Protein AF-A0A9D6VBT2-F1 (afdb_monomer_lite)

Foldseek 3Di:
DPPCPVVVVVVNDDDDDDDDDDDAFDKDKDKDFAQDDFDKWFDDDPPWDFDCLAAHRPDDDPNPDDRIAGHGGIGIHITHRHDGDD

pLDDT: mean 89.97, std 9.9, range [46.44, 97.81]

Radius of gyration: 14.98 Å; chains: 1; bounding box: 40×28×36 Å

Secondary structure (DSSP, 8-state):
--TTHHHHHTTSSPPPPPP----TT-EEEEEEE---SS--B----TTSB--TTTSSSS--TT-SS--SB-TT-EEEEEEE-PPP--

Structure (mmCIF, N/CA/C/O backbone):
data_AF-A0A9D6VBT2-F1
#
_entry.id   AF-A0A9D6VBT2-F1
#
loop_
_atom_site.group_PDB
_atom_site.id
_atom_site.type_symbol
_atom_site.label_atom_id
_atom_site.label_alt_id
_atom_site.label_comp_id
_atom_site.label_asym_id
_atom_site.label_entity_id
_atom_site.label_seq_id
_atom_site.pdbx_PDB_ins_code
_atom_site.Cartn_x
_atom_site.Cartn_y
_atom_site.Cartn_z
_atom_site.occupancy
_atom_site.B_iso_or_equiv
_atom_site.auth_seq_id
_atom_site.auth_comp_id
_atom_site.auth_asym_id
_atom_site.auth_atom_id
_atom_site.pdbx_PDB_model_num
ATOM 1 N N . MET A 1 1 ? -16.799 12.411 -0.698 1.00 46.44 1 MET A N 1
ATOM 2 C CA . MET A 1 1 ? -17.500 11.448 0.183 1.00 46.44 1 MET A CA 1
ATOM 3 C C . MET A 1 1 ? -18.038 10.329 -0.700 1.00 46.44 1 MET A C 1
ATOM 5 O O . MET A 1 1 ? -18.824 10.627 -1.592 1.00 46.44 1 MET A O 1
ATOM 9 N N . ILE A 1 2 ? -17.574 9.085 -0.539 1.00 59.19 2 ILE A N 1
ATOM 10 C CA . ILE A 1 2 ? -18.125 7.949 -1.298 1.00 59.19 2 ILE A CA 1
ATOM 11 C C . ILE A 1 2 ? -19.554 7.732 -0.796 1.00 59.19 2 ILE A C 1
ATOM 13 O O . ILE A 1 2 ? -19.762 7.467 0.393 1.00 59.19 2 ILE A O 1
ATOM 17 N N . ARG A 1 3 ? -20.547 7.906 -1.675 1.00 64.44 3 ARG A N 1
ATOM 18 C CA . ARG A 1 3 ? -21.955 7.666 -1.334 1.00 64.44 3 ARG A CA 1
ATOM 19 C C . ARG A 1 3 ? -22.079 6.235 -0.797 1.00 64.44 3 ARG A C 1
ATOM 21 O O . ARG A 1 3 ? -21.715 5.294 -1.486 1.00 64.44 3 ARG A O 1
ATOM 28 N N . GLY A 1 4 ? -22.550 6.083 0.442 1.00 75.06 4 GLY A N 1
ATOM 29 C CA . GLY A 1 4 ? -22.756 4.773 1.071 1.00 75.06 4 GLY A CA 1
ATOM 30 C C . GLY A 1 4 ? -21.689 4.304 2.069 1.00 75.06 4 GLY A C 1
ATOM 31 O O . GLY A 1 4 ? -21.960 3.325 2.752 1.00 75.06 4 GLY A O 1
ATOM 32 N N . SER A 1 5 ? -20.553 4.997 2.253 1.00 76.62 5 SER A N 1
ATOM 33 C CA . SER A 1 5 ? -19.502 4.576 3.217 1.00 76.62 5 SER A CA 1
ATOM 34 C C . SER A 1 5 ? -20.042 4.337 4.642 1.00 76.62 5 SER A C 1
ATOM 36 O O . SER A 1 5 ? -19.753 3.309 5.251 1.00 76.62 5 SER A O 1
ATOM 38 N N . GLY A 1 6 ? -20.915 5.219 5.150 1.00 83.31 6 GLY A N 1
ATOM 39 C CA . GLY A 1 6 ? -21.547 5.038 6.467 1.00 83.31 6 GLY A CA 1
ATOM 40 C C . GLY A 1 6 ? -22.421 3.782 6.563 1.00 83.31 6 GLY A C 1
ATOM 41 O O . GLY A 1 6 ? -22.371 3.073 7.562 1.00 83.31 6 GLY A O 1
ATOM 42 N N . ARG A 1 7 ? -23.150 3.456 5.491 1.00 88.06 7 ARG A N 1
ATOM 43 C CA . ARG A 1 7 ? -24.007 2.262 5.411 1.00 88.06 7 ARG A CA 1
ATOM 44 C C . ARG A 1 7 ? -23.195 0.978 5.256 1.00 88.06 7 ARG A C 1
ATOM 46 O O . ARG A 1 7 ? -23.579 -0.047 5.802 1.00 88.06 7 ARG A O 1
ATOM 53 N N . VAL A 1 8 ? -22.054 1.041 4.563 1.00 86.00 8 VAL A N 1
ATOM 54 C CA . VAL A 1 8 ? -21.088 -0.070 4.511 1.00 86.00 8 VAL A CA 1
ATOM 55 C C . VAL A 1 8 ? -20.522 -0.335 5.906 1.00 86.00 8 VAL A C 1
ATOM 57 O O . VAL A 1 8 ? -20.521 -1.475 6.355 1.00 86.00 8 VAL A O 1
ATOM 60 N N . LYS A 1 9 ? -20.121 0.716 6.637 1.00 82.81 9 LYS A N 1
ATOM 61 C CA . LYS A 1 9 ? -19.634 0.600 8.024 1.00 82.81 9 LYS A CA 1
ATOM 62 C C . LYS A 1 9 ? -20.692 0.043 8.984 1.00 82.81 9 LYS A C 1
ATOM 64 O O . LYS A 1 9 ? -20.343 -0.726 9.871 1.00 82.81 9 LYS A O 1
ATOM 69 N N . ALA A 1 10 ? -21.963 0.398 8.792 1.00 88.25 10 ALA A N 1
ATOM 70 C CA . ALA A 1 10 ? -23.091 -0.123 9.568 1.00 88.25 10 ALA A CA 1
ATOM 71 C C . ALA A 1 10 ? -23.524 -1.552 9.165 1.00 88.25 10 ALA A C 1
ATOM 73 O O . ALA A 1 10 ? -24.402 -2.122 9.804 1.00 88.25 10 ALA A O 1
ATOM 74 N N . GLY A 1 11 ? -22.938 -2.136 8.110 1.00 86.94 11 GLY A N 1
ATOM 75 C CA . GLY A 1 11 ? -23.314 -3.458 7.590 1.00 86.94 11 GLY A CA 1
ATOM 76 C C . GLY A 1 11 ? -24.609 -3.479 6.765 1.00 86.94 11 GLY A C 1
ATOM 77 O O . GLY A 1 11 ? -25.034 -4.537 6.310 1.00 86.94 11 GLY A O 1
ATOM 78 N N . GLU A 1 12 ? -25.222 -2.321 6.525 1.00 93.12 12 GLU A N 1
ATOM 79 C CA . GLU A 1 12 ? -26.483 -2.155 5.787 1.00 93.12 12 GLU A CA 1
ATOM 80 C C . GLU A 1 12 ? -26.308 -2.189 4.262 1.00 93.12 12 GLU A C 1
ATOM 82 O O . GLU A 1 12 ? -27.281 -2.287 3.510 1.00 93.12 12 GLU A O 1
ATOM 87 N N . LEU A 1 13 ? -25.073 -2.032 3.786 1.00 89.06 13 LEU A N 1
ATOM 88 C CA . LEU A 1 13 ? -24.723 -2.070 2.373 1.00 89.06 13 LEU A CA 1
ATOM 89 C C . LEU A 1 13 ? -23.511 -2.976 2.182 1.00 89.06 13 LEU A C 1
ATOM 91 O O . LEU A 1 13 ? -22.438 -2.708 2.720 1.00 89.06 13 LEU A O 1
ATOM 95 N N . LYS A 1 14 ? -23.668 -4.031 1.380 1.00 88.94 14 LYS A N 1
ATOM 96 C CA . LYS A 1 14 ? -22.529 -4.853 0.967 1.00 88.94 14 LYS A CA 1
ATOM 97 C C . LYS A 1 14 ? -21.659 -4.052 -0.009 1.00 88.94 14 LYS A C 1
ATOM 99 O O . LYS A 1 14 ? -22.210 -3.496 -0.962 1.00 88.94 14 LYS A O 1
ATOM 104 N N . PRO A 1 15 ? -20.336 -3.969 0.204 1.00 86.06 15 PRO A N 1
ATOM 105 C CA . PRO A 1 15 ? -19.450 -3.322 -0.750 1.00 86.06 15 PRO A CA 1
ATOM 106 C C . PRO A 1 15 ? -19.425 -4.122 -2.056 1.00 86.06 15 PRO A C 1
ATOM 108 O O . PRO A 1 15 ? -19.257 -5.341 -2.043 1.00 86.06 15 PRO A O 1
ATOM 111 N N . SER A 1 16 ? -19.590 -3.431 -3.181 1.00 85.81 16 SER A N 1
ATOM 112 C CA . SER A 1 16 ? -19.345 -4.010 -4.502 1.00 85.81 16 SER A CA 1
ATOM 113 C C . SER A 1 16 ? -17.846 -3.959 -4.814 1.00 85.81 16 SER A C 1
ATOM 115 O O . SER A 1 16 ? -17.204 -2.967 -4.455 1.00 85.81 16 SER A O 1
ATOM 117 N N . PRO A 1 17 ? -17.278 -4.972 -5.491 1.00 88.25 17 PRO A N 1
ATOM 118 C CA . PRO A 1 17 ? -15.882 -4.937 -5.910 1.00 88.25 17 PRO A CA 1
ATOM 119 C C . PRO A 1 17 ? -15.572 -3.714 -6.777 1.00 88.25 17 PRO A C 1
ATOM 121 O O . PRO A 1 17 ? -16.346 -3.356 -7.667 1.00 88.25 17 PRO A O 1
ATOM 124 N N . LEU A 1 18 ? -14.413 -3.101 -6.543 1.00 88.31 18 LEU A N 1
ATOM 125 C CA . LEU A 1 18 ? -13.833 -2.129 -7.462 1.00 88.31 18 LEU A CA 1
ATOM 126 C C . LEU A 1 18 ? -13.010 -2.889 -8.503 1.00 88.31 18 LEU A C 1
ATOM 128 O O . LEU A 1 18 ? -12.078 -3.600 -8.144 1.00 88.31 18 LEU A O 1
ATOM 132 N N . THR A 1 19 ? -13.347 -2.731 -9.781 1.00 91.31 19 THR A N 1
ATOM 133 C CA . THR A 1 19 ? -12.542 -3.268 -10.887 1.00 91.31 19 THR A CA 1
ATOM 134 C C . THR A 1 19 ? -11.713 -2.141 -11.491 1.00 91.31 19 THR A C 1
ATOM 136 O O . THR A 1 19 ? -12.265 -1.104 -11.857 1.00 91.31 19 THR A O 1
ATOM 139 N N . LEU A 1 20 ? -10.398 -2.340 -11.586 1.00 90.88 20 LEU A N 1
ATOM 140 C CA . LEU A 1 20 ? -9.466 -1.423 -12.240 1.00 90.88 20 LEU A CA 1
ATOM 141 C C . LEU A 1 20 ? -8.894 -2.116 -13.478 1.00 90.88 20 LEU A C 1
ATOM 143 O O . LEU A 1 20 ? -8.357 -3.214 -13.371 1.00 90.88 20 LEU A O 1
ATOM 147 N N . HIS A 1 21 ? -9.014 -1.486 -14.646 1.00 93.44 21 HIS A N 1
ATOM 148 C CA . HIS A 1 21 ? -8.352 -1.944 -15.868 1.00 93.44 21 HIS A CA 1
ATOM 149 C C . HIS A 1 21 ? -7.054 -1.160 -16.049 1.00 93.44 21 HIS A C 1
ATOM 151 O O . HIS A 1 21 ? -7.071 0.071 -16.034 1.00 93.44 21 HIS A O 1
ATOM 157 N N . VAL A 1 22 ? -5.946 -1.878 -16.206 1.00 93.69 22 VAL A N 1
ATOM 158 C CA . VAL A 1 22 ? -4.589 -1.331 -16.318 1.00 93.69 22 VAL A CA 1
ATOM 159 C C . VAL A 1 22 ? -3.924 -2.000 -17.517 1.00 93.69 22 VAL A C 1
ATOM 161 O O . VAL A 1 22 ? -4.047 -3.217 -17.675 1.00 93.69 22 VAL A O 1
ATOM 164 N N . ASN A 1 23 ? -3.266 -1.232 -18.384 1.00 95.12 23 ASN A N 1
ATOM 165 C CA . ASN A 1 23 ? -2.596 -1.794 -19.554 1.00 95.12 23 ASN A CA 1
ATOM 166 C C . ASN A 1 23 ? -1.193 -2.281 -19.192 1.00 95.12 23 ASN A C 1
ATOM 168 O O . ASN A 1 23 ? -0.550 -1.768 -18.277 1.00 95.12 23 ASN A O 1
ATOM 172 N N . VAL A 1 24 ? -0.681 -3.240 -19.965 1.00 94.38 24 VAL A N 1
ATOM 173 C CA . VAL A 1 24 ? 0.739 -3.606 -19.904 1.00 94.38 24 VAL A CA 1
ATOM 174 C C . VAL A 1 24 ? 1.590 -2.368 -20.194 1.00 94.38 24 VAL A C 1
ATOM 176 O O . VAL A 1 24 ? 1.352 -1.657 -21.168 1.00 94.38 24 VAL A O 1
ATOM 179 N N . GLY A 1 25 ? 2.590 -2.130 -19.350 1.00 94.06 25 GLY A N 1
ATOM 180 C CA . GLY A 1 25 ? 3.463 -0.961 -19.396 1.00 94.06 25 GLY A CA 1
ATOM 181 C C . GLY A 1 25 ? 3.016 0.200 -18.504 1.00 94.06 25 GLY A C 1
ATOM 182 O O . GLY A 1 25 ? 3.795 1.138 -18.326 1.00 94.06 25 GLY A O 1
ATOM 183 N N . ASP A 1 26 ? 1.821 0.144 -17.909 1.00 95.94 26 ASP A N 1
ATOM 184 C CA . ASP A 1 26 ? 1.333 1.207 -17.032 1.00 95.94 26 ASP A CA 1
ATOM 185 C C . ASP A 1 26 ? 1.980 1.162 -15.638 1.00 95.94 26 ASP A C 1
ATOM 187 O O . ASP A 1 26 ? 2.249 0.106 -15.054 1.00 95.94 26 ASP A O 1
ATOM 191 N N . CYS A 1 27 ? 2.166 2.355 -15.072 1.00 95.19 27 CYS A N 1
ATOM 192 C CA . CYS A 1 27 ? 2.521 2.561 -13.673 1.00 95.19 27 CYS A CA 1
ATOM 193 C C . CYS A 1 27 ? 1.266 2.960 -12.888 1.00 95.19 27 CYS A C 1
ATOM 195 O O . CYS A 1 27 ? 0.725 4.054 -13.068 1.00 95.19 27 CYS A O 1
ATOM 197 N N . LEU A 1 28 ? 0.811 2.080 -12.002 1.00 95.62 28 LEU A N 1
ATOM 198 C CA . LEU A 1 28 ? -0.345 2.304 -11.149 1.00 95.62 28 LEU A CA 1
ATOM 199 C C . LEU A 1 28 ? 0.099 2.916 -9.817 1.00 95.62 28 LEU A C 1
ATOM 201 O O . LEU A 1 28 ? 0.863 2.308 -9.071 1.00 95.62 28 LEU A O 1
ATOM 205 N N . LYS A 1 29 ? -0.424 4.102 -9.491 1.00 97.31 29 LYS A N 1
ATOM 206 C CA . LYS A 1 29 ? -0.227 4.755 -8.188 1.00 97.31 29 LYS A CA 1
ATOM 207 C C . LYS A 1 29 ? -1.546 4.811 -7.428 1.00 97.31 29 LYS A C 1
ATOM 209 O O . LYS A 1 29 ? -2.455 5.544 -7.813 1.00 97.31 29 LYS A O 1
ATOM 214 N N . ILE A 1 30 ? -1.641 4.058 -6.338 1.00 96.31 30 ILE A N 1
ATOM 215 C CA . ILE A 1 30 ? -2.832 3.987 -5.488 1.00 96.31 30 ILE A CA 1
ATOM 216 C C . ILE A 1 30 ? -2.611 4.838 -4.247 1.00 96.31 30 ILE A C 1
ATOM 218 O O . ILE A 1 30 ? -1.844 4.453 -3.372 1.00 96.31 30 ILE A O 1
ATOM 222 N N . ASN A 1 31 ? -3.310 5.967 -4.139 1.00 97.19 31 ASN A N 1
ATOM 223 C CA . ASN A 1 31 ? -3.403 6.700 -2.880 1.00 97.19 31 ASN A CA 1
ATOM 224 C C . ASN A 1 31 ? -4.552 6.123 -2.046 1.00 97.19 31 ASN A C 1
ATOM 226 O O . ASN A 1 31 ? -5.725 6.345 -2.356 1.00 97.19 31 ASN A O 1
ATOM 230 N N . LEU A 1 32 ? -4.214 5.358 -1.010 1.00 96.38 32 LEU A N 1
ATOM 231 C CA . LEU A 1 32 ? -5.191 4.744 -0.121 1.00 96.38 32 LEU A CA 1
ATOM 232 C C . LEU A 1 32 ? -5.268 5.523 1.190 1.00 96.38 32 LEU A C 1
ATOM 234 O O . LEU A 1 32 ? -4.255 5.723 1.857 1.00 96.38 32 LEU A O 1
ATOM 238 N N . LYS A 1 33 ? -6.488 5.892 1.592 1.00 96.50 33 LYS A N 1
ATOM 239 C CA . LYS A 1 33 ? -6.801 6.416 2.925 1.00 96.50 33 LYS A CA 1
ATOM 240 C C . LYS A 1 33 ? -7.487 5.343 3.764 1.00 96.50 33 LYS A C 1
ATOM 242 O O . LYS A 1 33 ? -8.529 4.823 3.367 1.00 96.50 33 LYS A O 1
ATOM 247 N N . ASN A 1 34 ? -6.954 5.061 4.950 1.00 96.06 34 ASN A N 1
ATOM 248 C CA . ASN A 1 34 ? -7.588 4.142 5.890 1.00 96.06 34 ASN A CA 1
ATOM 249 C C . ASN A 1 34 ? -8.684 4.867 6.693 1.00 96.06 34 ASN A C 1
ATOM 251 O O . ASN A 1 34 ? -8.392 5.673 7.574 1.00 96.06 34 ASN A O 1
ATOM 255 N N . GLU A 1 35 ? -9.956 4.569 6.416 1.00 92.62 35 GLU A N 1
ATOM 256 C CA . GLU A 1 35 ? -11.100 5.106 7.174 1.00 92.62 35 GLU A CA 1
ATOM 257 C C . GLU A 1 35 ? -11.625 4.169 8.284 1.00 92.62 35 GLU A C 1
ATOM 259 O O . GLU A 1 35 ? -12.735 4.384 8.795 1.00 92.62 35 GLU A O 1
ATOM 264 N N . MET A 1 36 ? -10.884 3.117 8.642 1.00 90.06 36 MET A N 1
ATOM 265 C CA . MET A 1 36 ? 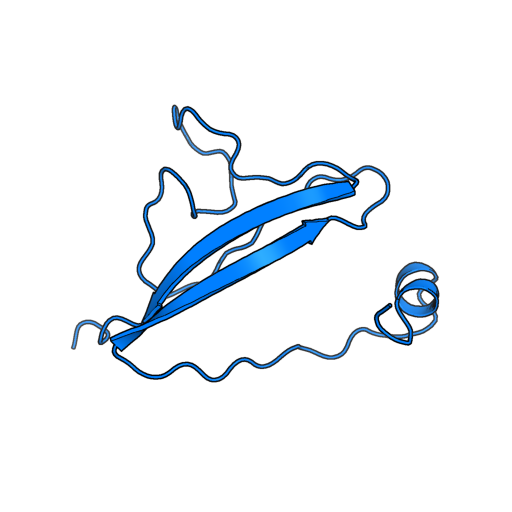-11.218 2.247 9.773 1.00 90.06 36 MET A CA 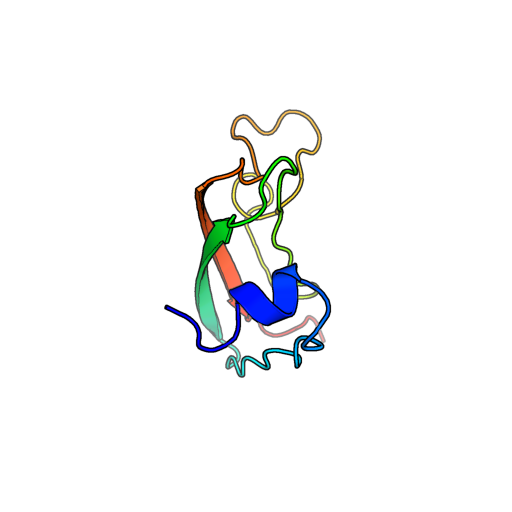1
ATOM 266 C C . MET A 1 36 ? -10.972 2.958 11.105 1.00 90.06 36 MET A C 1
ATOM 268 O O . MET A 1 36 ? -10.113 3.827 11.216 1.00 90.06 36 MET A O 1
ATOM 272 N N . ALA A 1 37 ? -11.724 2.570 12.138 1.00 91.31 37 ALA A N 1
ATOM 273 C CA . ALA A 1 37 ? -11.672 3.242 13.436 1.00 91.31 37 ALA A CA 1
ATOM 274 C C . ALA A 1 37 ? -10.427 2.893 14.271 1.00 91.31 37 ALA A C 1
ATOM 276 O O . ALA A 1 37 ? -9.975 3.720 15.056 1.00 91.31 37 ALA A O 1
ATOM 277 N N . LYS A 1 38 ? -9.915 1.658 14.160 1.00 94.12 38 LYS A N 1
ATOM 278 C CA . LYS A 1 38 ? -8.850 1.142 15.045 1.00 94.12 38 LYS A CA 1
ATOM 279 C C . LYS A 1 38 ? -7.808 0.267 14.348 1.00 94.12 38 LYS A C 1
ATOM 281 O O . LYS A 1 38 ? -6.670 0.225 14.791 1.00 94.12 38 LYS A O 1
ATOM 286 N N . ALA A 1 39 ? -8.193 -0.444 13.290 1.00 95.00 39 ALA A N 1
ATOM 287 C CA . ALA A 1 39 ? -7.309 -1.382 12.611 1.00 95.00 39 ALA A CA 1
ATOM 288 C C . ALA A 1 39 ? -6.350 -0.673 11.642 1.00 95.00 39 ALA A C 1
ATOM 290 O O . ALA A 1 39 ? -6.690 0.361 11.057 1.00 95.00 39 ALA A O 1
ATOM 291 N N . GLN A 1 40 ? -5.174 -1.267 11.446 1.00 96.38 40 GLN A N 1
ATOM 292 C CA . GLN A 1 40 ? -4.294 -0.928 10.332 1.00 96.38 40 GLN A CA 1
ATOM 293 C C . GLN A 1 40 ? -4.809 -1.551 9.031 1.00 96.38 40 GLN A C 1
ATOM 295 O O . G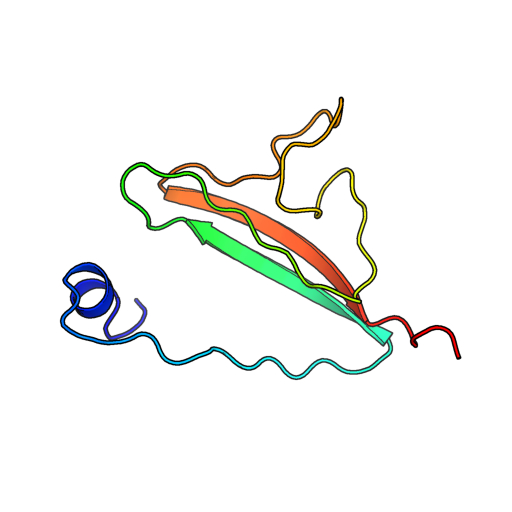LN A 1 40 ? -5.465 -2.593 9.051 1.00 96.38 40 GLN A O 1
ATOM 300 N N . ALA A 1 41 ? -4.509 -0.904 7.907 1.00 96.44 41 ALA A N 1
ATOM 301 C CA . ALA A 1 41 ? -4.787 -1.409 6.567 1.00 96.44 41 ALA A CA 1
ATOM 302 C C . ALA A 1 41 ? -3.491 -1.580 5.773 1.00 96.44 41 ALA A C 1
ATOM 304 O O . ALA A 1 41 ? -2.560 -0.798 5.936 1.00 96.44 41 ALA A O 1
ATOM 305 N N . GLY A 1 42 ? -3.473 -2.552 4.871 1.00 96.38 42 GLY A N 1
ATOM 306 C CA . GLY A 1 42 ? -2.478 -2.680 3.812 1.00 96.38 42 GLY A CA 1
ATOM 307 C C . GLY A 1 42 ? -3.169 -2.749 2.455 1.00 96.38 42 GLY A C 1
ATOM 308 O O . GLY A 1 42 ? -4.380 -2.979 2.384 1.00 96.38 42 GLY A O 1
ATOM 309 N N . PHE A 1 43 ? -2.409 -2.560 1.383 1.00 95.94 43 PHE A N 1
ATOM 310 C CA . PHE A 1 43 ? -2.870 -2.801 0.021 1.00 95.94 43 PHE A CA 1
ATOM 311 C C . PHE A 1 43 ? -1.816 -3.618 -0.714 1.00 95.94 43 PHE A C 1
ATOM 313 O O . PHE A 1 43 ? -0.631 -3.309 -0.626 1.00 95.94 43 PHE A O 1
ATOM 320 N N . HIS A 1 44 ? -2.257 -4.665 -1.400 1.00 95.31 44 HIS A N 1
ATOM 321 C CA . HIS A 1 44 ? -1.402 -5.548 -2.173 1.00 95.31 44 HIS A CA 1
ATOM 322 C C . HIS A 1 44 ? -2.101 -5.888 -3.484 1.00 95.31 44 HIS A C 1
ATOM 324 O O . HIS A 1 44 ? -3.324 -6.046 -3.509 1.00 95.31 44 HIS A O 1
ATOM 330 N N . VAL A 1 45 ? -1.319 -6.001 -4.553 1.00 92.81 45 VAL A N 1
ATOM 331 C CA . VAL A 1 45 ? -1.784 -6.493 -5.845 1.00 92.81 45 VAL A CA 1
ATOM 332 C C . VAL A 1 45 ? -0.874 -7.639 -6.242 1.00 92.81 45 VAL A C 1
ATOM 334 O O . VAL A 1 45 ? 0.327 -7.440 -6.426 1.00 92.81 45 VAL A O 1
ATOM 337 N N . ASP A 1 46 ? -1.461 -8.825 -6.360 1.00 89.50 46 ASP A N 1
ATOM 338 C CA . ASP A 1 46 ? -0.753 -9.992 -6.868 1.00 89.50 46 ASP A CA 1
ATOM 339 C C . ASP A 1 46 ? -0.351 -9.775 -8.335 1.00 89.50 46 ASP A C 1
ATOM 341 O O . ASP A 1 46 ? -0.977 -9.002 -9.058 1.00 89.50 46 ASP A O 1
ATOM 345 N N . THR A 1 47 ? 0.711 -10.461 -8.760 1.00 87.94 47 THR A N 1
ATOM 346 C CA . THR A 1 47 ? 1.222 -10.519 -10.147 1.00 87.94 47 THR A CA 1
ATOM 347 C C . THR A 1 47 ? 1.688 -9.202 -10.787 1.00 87.94 47 THR A C 1
ATOM 349 O O . THR A 1 47 ? 2.208 -9.223 -11.901 1.00 87.94 47 THR A O 1
ATOM 352 N N . MET A 1 48 ? 1.628 -8.070 -10.080 1.00 92.69 48 MET A N 1
ATOM 353 C CA . MET A 1 48 ? 2.279 -6.824 -10.500 1.00 92.69 48 MET A CA 1
ATOM 354 C C . MET A 1 48 ? 3.680 -6.680 -9.898 1.00 92.69 48 MET A C 1
ATOM 356 O O . MET A 1 48 ? 3.969 -7.174 -8.809 1.00 92.69 48 MET A O 1
ATOM 360 N N . VAL A 1 49 ? 4.559 -5.954 -10.590 1.00 95.25 49 VAL A N 1
ATOM 361 C CA . VAL A 1 49 ? 5.896 -5.624 -10.074 1.00 95.25 49 VAL A CA 1
ATOM 362 C C . VAL A 1 49 ? 5.793 -4.437 -9.113 1.00 95.25 49 VAL A C 1
ATOM 364 O O . VAL A 1 49 ? 5.106 -3.461 -9.409 1.00 95.25 49 VAL A O 1
ATOM 367 N N . PHE A 1 50 ? 6.488 -4.492 -7.979 1.00 94.50 50 PHE A N 1
ATOM 368 C CA . PHE A 1 50 ? 6.564 -3.414 -6.985 1.00 94.50 50 PHE A CA 1
ATOM 369 C C . PHE A 1 50 ? 7.915 -3.450 -6.252 1.00 94.50 50 PHE A C 1
ATOM 371 O O . PHE A 1 50 ? 8.595 -4.478 -6.269 1.00 94.50 50 PHE A O 1
ATOM 378 N N . ASP A 1 51 ? 8.310 -2.350 -5.598 1.00 93.50 51 ASP A N 1
ATOM 379 C CA . ASP A 1 51 ? 9.438 -2.375 -4.658 1.00 93.50 51 ASP A CA 1
ATOM 380 C C . ASP A 1 51 ? 8.944 -2.913 -3.302 1.00 93.50 51 ASP A C 1
ATOM 382 O O . ASP A 1 51 ? 8.082 -2.297 -2.662 1.00 93.50 51 ASP A O 1
ATOM 386 N N . PRO A 1 52 ? 9.453 -4.065 -2.824 1.00 91.88 52 PRO A N 1
ATOM 387 C CA . PRO A 1 52 ? 9.009 -4.637 -1.560 1.00 91.88 52 PRO A CA 1
ATOM 388 C C . PRO A 1 52 ? 9.353 -3.773 -0.342 1.00 91.88 52 PRO A C 1
ATOM 390 O O . PRO A 1 52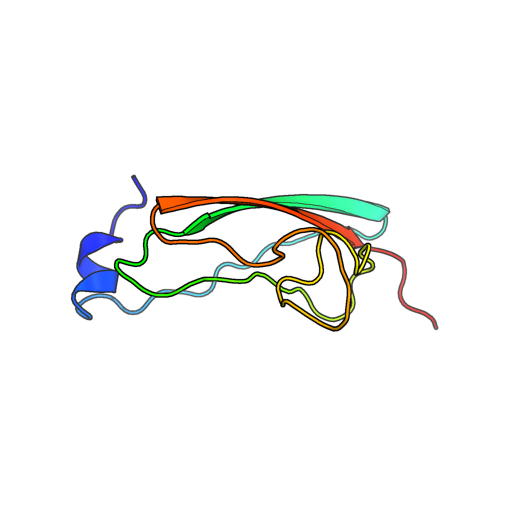 ? 8.786 -4.011 0.724 1.00 91.88 52 PRO A O 1
ATOM 393 N N . LYS A 1 53 ? 10.260 -2.794 -0.460 1.00 91.62 53 LYS A N 1
ATOM 394 C CA . LYS A 1 53 ? 10.611 -1.868 0.626 1.00 91.62 53 LYS A CA 1
ATOM 395 C C . LYS A 1 53 ? 9.563 -0.784 0.850 1.00 91.62 53 LYS A C 1
ATOM 397 O O . LYS A 1 53 ? 9.525 -0.239 1.952 1.00 91.62 53 LYS A O 1
ATOM 402 N N . ASP A 1 54 ? 8.738 -0.463 -0.148 1.00 92.06 54 ASP A N 1
ATOM 403 C CA . ASP A 1 54 ? 7.790 0.658 -0.062 1.00 92.06 54 ASP A CA 1
ATOM 404 C C . ASP A 1 54 ? 6.322 0.314 -0.371 1.00 92.06 54 ASP A C 1
ATOM 406 O O . ASP A 1 54 ? 5.427 0.971 0.179 1.00 92.06 54 ASP A O 1
ATOM 410 N N . SER A 1 55 ? 6.066 -0.718 -1.186 1.00 95.25 55 SER A N 1
ATOM 411 C C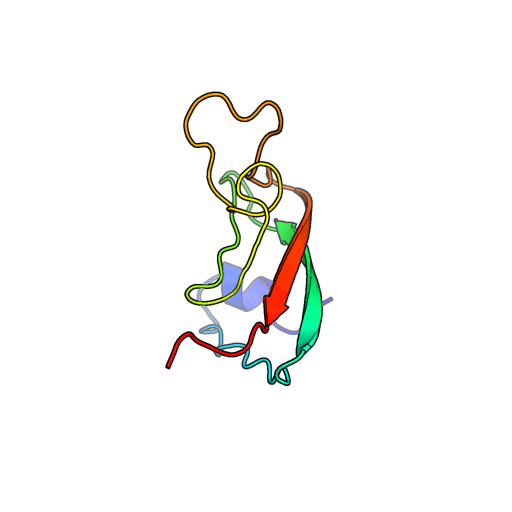A . SER A 1 55 ? 4.745 -0.980 -1.767 1.00 95.25 55 SER A CA 1
ATOM 412 C C . SER A 1 55 ? 4.233 -2.405 -1.546 1.00 95.25 55 SER A C 1
ATOM 414 O O . SER A 1 55 ? 3.264 -2.818 -2.186 1.00 95.25 55 SER A O 1
ATOM 416 N N . PHE A 1 56 ? 4.825 -3.164 -0.615 1.00 94.62 56 PHE A N 1
ATOM 417 C CA . PHE A 1 56 ? 4.362 -4.533 -0.357 1.00 94.62 56 PHE A CA 1
ATOM 418 C C . PHE A 1 56 ? 3.008 -4.572 0.371 1.00 94.62 56 PHE A C 1
ATOM 420 O O . PHE A 1 56 ? 2.222 -5.497 0.177 1.00 94.62 56 PHE A O 1
ATOM 427 N N . GLY A 1 57 ? 2.724 -3.560 1.199 1.00 95.25 57 GLY A N 1
ATOM 428 C CA . GLY A 1 57 ? 1.470 -3.462 1.956 1.00 95.25 57 GLY A CA 1
ATOM 429 C C . GLY A 1 57 ? 1.448 -4.237 3.272 1.00 95.25 57 GLY A C 1
ATOM 430 O O . GLY A 1 57 ? 0.440 -4.209 3.974 1.00 95.25 57 GLY A O 1
ATOM 431 N N . VAL A 1 58 ? 2.550 -4.896 3.628 1.00 94.38 58 VAL A N 1
ATOM 432 C CA . VAL A 1 58 ? 2.726 -5.637 4.880 1.00 94.38 58 VAL A CA 1
ATOM 433 C C . VAL A 1 58 ? 4.123 -5.399 5.449 1.00 94.38 58 VAL A C 1
ATOM 435 O O . VAL A 1 58 ? 5.094 -5.276 4.704 1.00 94.38 58 VAL A O 1
ATOM 438 N N . ASN A 1 59 ? 4.234 -5.347 6.776 1.00 93.00 59 ASN A N 1
ATOM 439 C CA . ASN A 1 59 ? 5.522 -5.197 7.450 1.00 93.00 59 ASN A CA 1
ATOM 440 C C . ASN A 1 59 ? 6.234 -6.551 7.504 1.00 93.00 59 ASN A C 1
ATOM 442 O O . ASN A 1 59 ? 5.826 -7.441 8.249 1.00 93.00 59 ASN A O 1
ATOM 446 N N . VAL A 1 60 ? 7.285 -6.709 6.697 1.00 87.81 60 VAL A N 1
ATOM 447 C CA . VAL A 1 60 ? 8.067 -7.948 6.589 1.00 87.81 60 VAL A CA 1
ATOM 448 C C . VAL A 1 60 ? 9.552 -7.638 6.764 1.00 87.81 60 VAL A C 1
ATOM 450 O O . VAL A 1 60 ? 10.093 -6.737 6.125 1.00 87.81 60 VAL A O 1
ATOM 453 N N . GLY A 1 61 ? 10.221 -8.417 7.617 1.00 86.94 61 GLY A N 1
ATOM 454 C CA . GLY A 1 61 ? 11.664 -8.323 7.833 1.00 86.94 61 GLY A CA 1
ATOM 455 C C . GLY A 1 61 ? 12.103 -6.977 8.417 1.00 86.94 61 GLY A C 1
ATOM 456 O O . GLY A 1 61 ? 11.510 -6.488 9.374 1.00 86.94 61 GLY A O 1
ATOM 457 N N . THR A 1 62 ? 13.171 -6.407 7.854 1.00 87.19 62 THR A N 1
ATOM 458 C CA . THR A 1 62 ? 13.809 -5.163 8.323 1.00 87.19 62 THR A CA 1
ATOM 459 C C . THR A 1 62 ? 13.569 -3.983 7.381 1.00 87.19 62 THR A C 1
ATOM 461 O O . THR A 1 62 ? 14.421 -3.099 7.273 1.00 87.19 62 THR A O 1
ATOM 464 N N . ASN A 1 63 ? 12.454 -3.979 6.644 1.00 87.50 63 ASN A N 1
ATOM 465 C CA . ASN A 1 63 ? 12.086 -2.817 5.840 1.00 87.50 63 ASN A CA 1
ATOM 466 C C . ASN A 1 63 ? 11.917 -1.597 6.763 1.00 87.50 63 ASN A C 1
ATOM 468 O O . ASN A 1 63 ? 11.220 -1.705 7.773 1.00 87.50 63 ASN A O 1
ATOM 472 N N . PRO A 1 64 ? 12.580 -0.465 6.463 1.00 81.56 64 PRO A N 1
ATOM 473 C CA . PRO A 1 64 ? 12.687 0.650 7.403 1.00 81.56 64 PRO A CA 1
ATOM 474 C C . PRO A 1 64 ? 11.364 1.398 7.604 1.00 81.56 64 PRO A C 1
ATOM 476 O O . PRO A 1 64 ? 11.126 1.927 8.687 1.00 81.56 64 PRO A O 1
ATOM 479 N N . ASP A 1 65 ? 10.508 1.418 6.580 1.00 88.31 65 ASP A N 1
ATOM 480 C CA . ASP A 1 65 ? 9.257 2.169 6.584 1.00 88.31 65 ASP A CA 1
ATOM 481 C C . ASP A 1 65 ? 8.051 1.268 6.864 1.00 88.31 65 ASP A C 1
ATOM 483 O O . ASP A 1 65 ? 7.934 0.177 6.295 1.00 88.31 65 ASP A O 1
ATOM 487 N N . ASP A 1 66 ? 7.094 1.771 7.656 1.00 91.94 66 ASP A N 1
ATOM 488 C CA . ASP A 1 66 ? 5.797 1.115 7.849 1.00 91.94 66 ASP A CA 1
ATOM 489 C C . ASP A 1 66 ? 5.063 1.002 6.499 1.00 91.94 66 ASP A C 1
ATOM 491 O O . ASP A 1 66 ? 4.807 1.980 5.781 1.00 91.94 66 ASP A O 1
ATOM 495 N N . GLN A 1 67 ? 4.765 -0.232 6.115 1.00 94.12 67 GLN A N 1
ATOM 496 C CA . GLN A 1 67 ? 4.081 -0.592 4.876 1.00 94.12 67 GLN A CA 1
ATOM 497 C C . GLN A 1 67 ? 2.559 -0.550 5.028 1.00 94.12 67 GLN A C 1
ATOM 499 O O . GLN A 1 67 ? 1.832 -0.592 4.028 1.00 94.12 67 GLN A O 1
ATOM 504 N N . THR A 1 68 ? 2.076 -0.455 6.265 1.00 96.00 68 THR A N 1
ATOM 505 C CA . THR A 1 68 ? 0.659 -0.373 6.604 1.00 96.00 68 THR A CA 1
ATOM 506 C C . THR A 1 68 ? 0.225 1.072 6.853 1.00 96.00 68 THR A C 1
ATOM 508 O O . THR A 1 68 ? 1.027 2.002 6.922 1.00 96.00 68 THR A O 1
ATOM 511 N N . ILE A 1 69 ? -1.086 1.278 6.953 1.00 97.75 69 ILE A N 1
ATOM 512 C CA . ILE A 1 69 ? -1.717 2.580 7.131 1.00 97.75 69 ILE A CA 1
ATOM 513 C C . ILE A 1 69 ? -2.522 2.549 8.425 1.00 97.75 69 ILE A C 1
ATOM 515 O O . ILE A 1 69 ? -3.513 1.822 8.535 1.00 97.75 69 ILE A O 1
ATOM 519 N N . GLY A 1 70 ? -2.134 3.370 9.399 1.00 97.69 70 GLY A N 1
ATOM 520 C CA . GLY A 1 70 ? -2.908 3.571 10.626 1.00 97.69 70 GLY A CA 1
ATOM 521 C C . GLY A 1 70 ? -4.275 4.240 10.386 1.00 97.69 70 GLY A C 1
ATOM 522 O O . GLY A 1 70 ? -4.492 4.846 9.334 1.00 97.69 70 GLY A O 1
ATOM 523 N N . PRO A 1 71 ? -5.212 4.171 11.351 1.00 96.94 71 PRO A N 1
ATOM 524 C CA . PRO A 1 71 ? -6.505 4.854 11.269 1.00 96.94 71 PRO A CA 1
ATOM 525 C C . PRO A 1 71 ? -6.387 6.337 10.881 1.00 96.94 71 PRO A C 1
ATOM 527 O O . PRO A 1 71 ? -5.643 7.101 11.495 1.00 96.94 71 PRO A O 1
ATOM 530 N N . GLY A 1 72 ? -7.124 6.753 9.849 1.00 97.00 72 GLY A N 1
ATOM 531 C CA . GLY A 1 72 ? -7.160 8.130 9.347 1.00 97.00 72 GLY A CA 1
ATOM 532 C C . GLY A 1 72 ? -5.973 8.548 8.471 1.00 97.00 72 GLY A C 1
ATOM 533 O O . GLY A 1 72 ? -6.055 9.601 7.835 1.00 97.00 72 GLY A 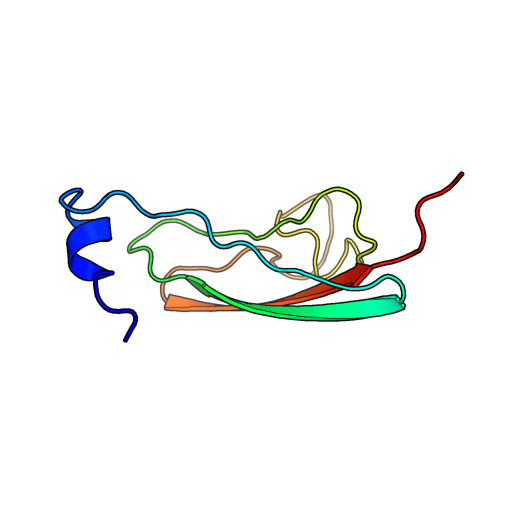O 1
ATOM 534 N N . GLN A 1 73 ? -4.910 7.742 8.403 1.00 97.81 73 GLN A N 1
ATOM 535 C CA . GLN A 1 73 ? -3.711 8.031 7.616 1.00 97.81 73 GLN A CA 1
ATOM 536 C C . GLN A 1 73 ? -3.889 7.654 6.140 1.00 97.81 73 GLN A C 1
ATOM 538 O O . GLN A 1 73 ? -4.895 7.060 5.733 1.00 97.81 73 GLN A O 1
ATOM 543 N N . SER A 1 74 ? -2.920 8.034 5.309 1.00 97.38 74 SER A N 1
ATOM 544 C CA . SER A 1 74 ? -2.882 7.684 3.888 1.00 97.38 74 SER A CA 1
ATOM 545 C C . SER A 1 74 ? -1.473 7.305 3.451 1.00 97.38 74 SER A C 1
ATOM 547 O O . SER A 1 74 ? -0.501 7.844 3.974 1.00 97.38 74 SER A O 1
ATOM 549 N N . LYS A 1 75 ? -1.369 6.404 2.474 1.00 96.75 75 LYS A N 1
ATOM 550 C CA . LYS A 1 75 ? -0.108 6.017 1.826 1.00 96.75 75 LYS A CA 1
ATOM 551 C C . LYS A 1 75 ? -0.346 5.839 0.332 1.00 96.75 75 LYS A C 1
ATOM 553 O O . LYS A 1 75 ? -1.452 5.499 -0.091 1.00 96.75 75 LYS A O 1
ATOM 558 N N . THR A 1 76 ? 0.693 6.091 -0.455 1.00 97.62 76 THR A N 1
ATOM 559 C CA . THR A 1 76 ? 0.694 5.788 -1.885 1.00 97.62 76 THR A CA 1
ATOM 560 C C . THR A 1 76 ? 1.458 4.492 -2.121 1.00 97.62 76 THR A C 1
ATOM 562 O O . THR A 1 76 ? 2.622 4.407 -1.743 1.00 97.62 76 THR A O 1
ATOM 565 N N . TYR A 1 77 ? 0.812 3.520 -2.759 1.00 97.31 77 TYR A N 1
ATOM 566 C CA . TYR A 1 77 ? 1.435 2.292 -3.253 1.00 97.31 77 TYR A CA 1
ATOM 567 C C . TYR A 1 77 ? 1.695 2.418 -4.751 1.00 97.31 77 TYR A C 1
ATOM 569 O O . TYR A 1 77 ? 0.851 2.963 -5.473 1.00 97.31 77 TYR A O 1
ATOM 577 N N . THR A 1 78 ? 2.838 1.919 -5.217 1.00 97.38 78 THR A N 1
ATOM 578 C CA . THR A 1 78 ? 3.209 1.947 -6.635 1.00 97.38 78 THR A CA 1
ATOM 579 C C . THR A 1 78 ? 3.382 0.532 -7.168 1.00 97.38 78 THR A C 1
ATOM 581 O O . THR A 1 78 ? 4.158 -0.252 -6.629 1.00 97.38 78 THR A O 1
ATOM 584 N N . TYR A 1 79 ? 2.684 0.236 -8.261 1.00 96.81 79 TYR A N 1
ATOM 585 C CA . TYR A 1 79 ? 2.768 -1.030 -8.978 1.00 96.81 79 TYR A CA 1
ATOM 586 C C . TYR A 1 79 ? 3.068 -0.778 -10.452 1.00 96.81 79 TYR A C 1
ATOM 588 O O . TYR A 1 79 ? 2.665 0.238 -11.022 1.00 96.81 79 TYR A O 1
ATOM 596 N N . TYR A 1 80 ? 3.751 -1.720 -11.086 1.00 96.25 80 TYR A N 1
ATOM 597 C CA . TYR A 1 80 ? 4.048 -1.696 -12.508 1.00 96.25 80 TYR A CA 1
ATOM 598 C C . TYR A 1 80 ? 3.453 -2.928 -13.186 1.00 96.25 80 TYR A C 1
ATOM 600 O O . TYR A 1 80 ? 3.732 -4.067 -12.799 1.00 96.25 80 TYR A O 1
ATOM 608 N N . ALA A 1 81 ? 2.623 -2.685 -14.200 1.00 94.44 81 ALA A N 1
ATOM 609 C CA . ALA A 1 81 ? 2.015 -3.713 -15.033 1.00 94.44 81 ALA A CA 1
ATOM 610 C C . ALA A 1 81 ? 3.045 -4.222 -16.047 1.00 94.44 81 ALA A C 1
ATOM 612 O O . ALA A 1 81 ? 2.958 -3.947 -17.244 1.00 94.44 81 ALA A O 1
ATOM 613 N N . HIS A 1 82 ? 4.071 -4.919 -15.561 1.00 90.12 82 HIS A N 1
ATOM 614 C CA . HIS A 1 82 ? 5.054 -5.537 -16.440 1.00 90.12 82 HIS A CA 1
ATOM 615 C C . HIS A 1 82 ? 4.386 -6.633 -17.276 1.00 90.12 82 HIS A C 1
ATOM 617 O O . HIS A 1 82 ? 3.432 -7.275 -16.841 1.00 90.12 82 HIS A O 1
ATOM 623 N N . GLN A 1 83 ? 4.908 -6.880 -18.474 1.00 86.62 83 GLN A N 1
ATOM 624 C CA . GLN A 1 83 ? 4.518 -8.054 -19.241 1.00 86.62 83 GLN A CA 1
ATOM 625 C C . GLN A 1 83 ? 4.867 -9.315 -18.439 1.00 86.62 83 GLN A C 1
ATOM 627 O O . GLN A 1 83 ? 6.024 -9.489 -18.055 1.00 86.62 83 GLN A O 1
ATOM 632 N N . GLU A 1 84 ? 3.883 -10.168 -18.154 1.00 73.31 84 GLU A N 1
ATOM 633 C CA . GLU A 1 84 ? 4.129 -11.412 -17.419 1.00 73.31 84 GLU A CA 1
ATOM 634 C C . GLU A 1 84 ? 5.210 -12.251 -18.120 1.00 73.31 84 GLU A C 1
ATOM 636 O O . GLU A 1 84 ? 5.320 -12.253 -19.353 1.00 73.31 84 GLU A O 1
ATOM 641 N N . TYR A 1 85 ? 6.031 -12.944 -17.325 1.00 58.03 85 TYR A N 1
ATOM 642 C CA . TYR A 1 85 ? 7.010 -13.895 -17.841 1.00 58.03 85 TYR A CA 1
ATOM 643 C C . TYR A 1 85 ? 6.256 -14.990 -18.609 1.00 58.03 85 TYR A C 1
ATOM 645 O O . TYR A 1 85 ? 5.461 -15.720 -18.020 1.00 58.03 85 TYR A O 1
ATOM 653 N N . ARG A 1 86 ? 6.469 -15.055 -19.928 1.00 53.38 86 ARG A N 1
ATOM 654 C CA . ARG A 1 86 ? 6.036 -16.184 -20.760 1.00 53.38 86 ARG A CA 1
ATOM 655 C C . ARG A 1 86 ? 6.965 -17.373 -20.584 1.00 53.38 86 ARG A C 1
ATOM 657 O O . ARG A 1 86 ? 8.186 -17.130 -20.463 1.00 53.38 86 ARG A O 1
#

Sequence (86 aa):
MIRGSGRVKAGELKPSPLTLHVNVGDCLKINLKNEMAKAQAGFHVDTMVFDPKDSFGVNVGTNPDDQTIGPGQSKTYTYYAHQEYR